Protein AF-A0A952V8H2-F1 (afdb_monomer_lite)

pLDDT: mean 83.42, std 11.72, range [44.28, 94.88]

Foldseek 3Di:
DPPPVVCVVVVDDDDCDPVNVLLVVLVVLLVVLCVVLVPPDDDDADPPDDCVPPADPPPVLNVLVVCCPDPDPNSSVSSSNSCVSVVD

Structure (mmCIF, N/CA/C/O backbone):
data_AF-A0A952V8H2-F1
#
_entry.id   AF-A0A952V8H2-F1
#
loop_
_atom_site.group_PDB
_atom_site.id
_atom_site.type_symbol
_atom_site.label_atom_id
_atom_site.label_alt_id
_atom_site.label_comp_id
_atom_site.label_asym_id
_atom_site.label_entity_id
_atom_site.label_seq_id
_atom_site.pdbx_PDB_ins_code
_atom_site.Cartn_x
_atom_site.Cartn_y
_atom_site.Cartn_z
_atom_site.occupancy
_atom_site.B_iso_or_equiv
_atom_site.auth_seq_id
_atom_site.auth_comp_id
_atom_site.auth_asym_id
_atom_site.auth_atom_id
_atom_site.pdbx_PDB_model_num
ATOM 1 N N . MET A 1 1 ? 34.262 -22.400 -18.846 1.00 44.28 1 MET A N 1
ATOM 2 C CA . MET A 1 1 ? 33.014 -22.812 -19.528 1.00 44.28 1 MET A CA 1
ATOM 3 C C . MET A 1 1 ? 31.865 -21.973 -18.978 1.00 44.28 1 MET A C 1
ATOM 5 O O . MET A 1 1 ? 31.313 -22.322 -17.948 1.00 44.28 1 MET A O 1
ATOM 9 N N . ASN A 1 2 ? 31.535 -20.850 -19.626 1.00 53.09 2 ASN A N 1
ATOM 10 C CA . ASN A 1 2 ? 30.507 -19.897 -19.165 1.00 53.09 2 ASN A CA 1
ATOM 11 C C . ASN A 1 2 ? 29.268 -19.899 -20.087 1.00 53.09 2 ASN A C 1
ATOM 13 O O . ASN A 1 2 ? 28.680 -18.854 -20.333 1.00 53.09 2 ASN A O 1
ATOM 17 N N . GLY A 1 3 ? 28.893 -21.055 -20.646 1.00 59.78 3 GLY A N 1
ATOM 18 C CA . GLY A 1 3 ? 27.847 -21.144 -21.678 1.00 59.78 3 GLY A CA 1
ATOM 19 C C . GLY A 1 3 ? 26.406 -21.172 -21.155 1.00 59.78 3 GLY A C 1
ATOM 20 O O . GLY A 1 3 ? 25.480 -20.848 -21.886 1.00 59.78 3 GLY A O 1
ATOM 21 N N . THR A 1 4 ?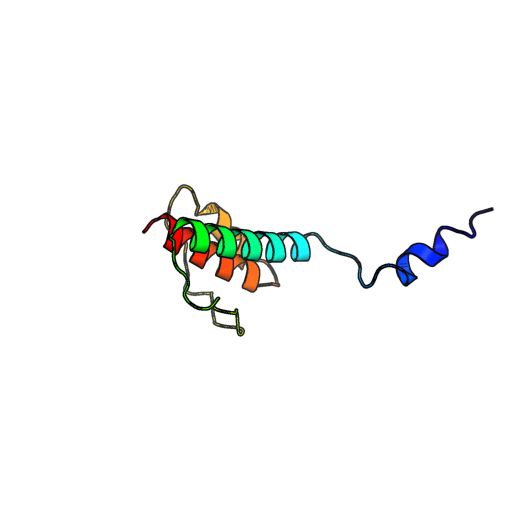 26.181 -21.529 -19.888 1.00 58.34 4 THR A N 1
ATOM 22 C CA . THR A 1 4 ? 24.823 -21.784 -19.366 1.00 58.34 4 THR A CA 1
ATOM 23 C C . THR A 1 4 ? 24.135 -20.553 -18.775 1.00 58.34 4 THR A C 1
ATOM 25 O O . THR A 1 4 ? 22.916 -20.540 -18.638 1.00 58.34 4 THR A O 1
ATOM 28 N N . ARG A 1 5 ? 24.875 -19.477 -18.470 1.00 59.84 5 ARG A N 1
ATOM 29 C CA . ARG A 1 5 ? 24.301 -18.255 -17.871 1.00 59.84 5 ARG A CA 1
ATOM 30 C C . ARG A 1 5 ? 23.623 -17.332 -18.890 1.00 59.84 5 ARG A C 1
ATOM 32 O O . ARG A 1 5 ? 22.877 -16.443 -18.499 1.00 59.84 5 ARG A O 1
ATOM 39 N N . GLN A 1 6 ? 23.859 -17.559 -20.182 1.00 61.72 6 GLN A N 1
ATOM 40 C CA . GLN A 1 6 ? 23.358 -16.721 -21.273 1.00 61.72 6 GLN A CA 1
ATOM 41 C C . GLN A 1 6 ? 21.896 -17.027 -21.651 1.00 61.72 6 GLN A C 1
ATOM 43 O O . GLN A 1 6 ? 21.254 -16.198 -22.283 1.00 61.72 6 GLN A O 1
ATOM 48 N N . PHE A 1 7 ? 21.349 -18.174 -21.220 1.00 62.09 7 PHE A N 1
ATOM 49 C CA . PHE A 1 7 ? 19.972 -18.601 -21.521 1.00 62.09 7 PHE A CA 1
ATOM 50 C C . PHE A 1 7 ? 18.932 -18.183 -20.468 1.00 62.09 7 PHE A C 1
ATOM 52 O O . PHE A 1 7 ? 17.742 -18.139 -20.769 1.00 62.09 7 PHE A O 1
ATOM 59 N N . ALA A 1 8 ? 19.358 -17.828 -19.251 1.00 63.53 8 ALA A N 1
ATOM 60 C CA . ALA A 1 8 ? 18.465 -17.405 -18.168 1.00 63.53 8 ALA A CA 1
ATOM 61 C C . ALA A 1 8 ? 17.531 -16.217 -18.520 1.00 63.53 8 ALA A C 1
ATOM 63 O O . ALA A 1 8 ? 16.340 -16.317 -18.223 1.00 63.53 8 ALA A O 1
ATOM 64 N N . PRO A 1 9 ? 17.989 -15.136 -19.190 1.00 63.75 9 PRO A N 1
ATOM 65 C CA . PRO A 1 9 ? 17.112 -14.012 -19.541 1.00 63.75 9 PRO A CA 1
ATOM 66 C C . PRO A 1 9 ? 16.116 -14.311 -20.675 1.00 63.75 9 PRO A C 1
ATOM 68 O O . PRO A 1 9 ? 15.208 -13.520 -20.891 1.00 63.75 9 PRO A O 1
ATOM 71 N N . TYR A 1 10 ? 16.257 -15.436 -21.387 1.00 64.50 10 TYR A N 1
ATOM 72 C CA . TYR A 1 10 ? 15.331 -15.843 -22.455 1.00 64.50 10 TYR A CA 1
ATOM 73 C C . TYR A 1 10 ? 14.251 -16.823 -21.975 1.00 64.50 10 TYR A C 1
ATOM 75 O O . TYR A 1 10 ? 13.253 -17.020 -22.662 1.00 64.50 10 TYR A O 1
ATOM 83 N N . LEU A 1 11 ? 14.443 -17.439 -20.803 1.00 66.25 11 LEU A N 1
ATOM 84 C CA . LEU A 1 11 ? 13.473 -18.348 -20.183 1.00 66.25 11 LEU A CA 1
ATOM 85 C C . LEU A 1 11 ? 12.514 -17.617 -19.232 1.00 66.25 11 LEU A C 1
ATOM 87 O O . LEU A 1 11 ? 11.409 -18.094 -18.985 1.00 66.25 11 LEU A O 1
ATOM 91 N N . ILE A 1 12 ? 12.925 -16.460 -18.706 1.00 61.41 12 ILE A N 1
ATOM 92 C CA . ILE A 1 12 ? 12.119 -15.627 -17.811 1.00 61.41 12 ILE A CA 1
ATOM 93 C C . ILE A 1 12 ? 11.552 -14.471 -18.636 1.00 61.41 12 ILE A C 1
ATOM 95 O O . ILE A 1 12 ? 12.287 -13.598 -19.092 1.00 61.41 12 ILE A O 1
ATOM 99 N N . SER A 1 13 ? 10.236 -14.471 -18.849 1.00 58.47 13 SER A N 1
ATOM 100 C CA . SER A 1 13 ? 9.532 -13.350 -19.477 1.00 58.47 13 SER A CA 1
ATOM 101 C C . SER A 1 13 ? 9.598 -12.127 -18.554 1.00 58.47 13 SER A C 1
ATOM 103 O O . SER A 1 13 ? 8.820 -12.009 -17.613 1.00 58.47 13 SER A O 1
ATOM 105 N N . GLY A 1 14 ? 10.552 -11.235 -18.826 1.00 62.34 14 GLY A N 1
ATOM 106 C CA . GLY A 1 14 ? 10.684 -9.932 -18.177 1.00 62.34 14 GLY A CA 1
ATOM 107 C C . GLY A 1 14 ? 11.436 -9.958 -16.845 1.00 62.34 14 GLY A C 1
ATOM 108 O O . GLY A 1 14 ? 11.235 -10.813 -15.986 1.00 62.34 14 GLY A O 1
ATOM 109 N N . THR A 1 15 ? 12.319 -8.981 -16.659 1.00 69.00 15 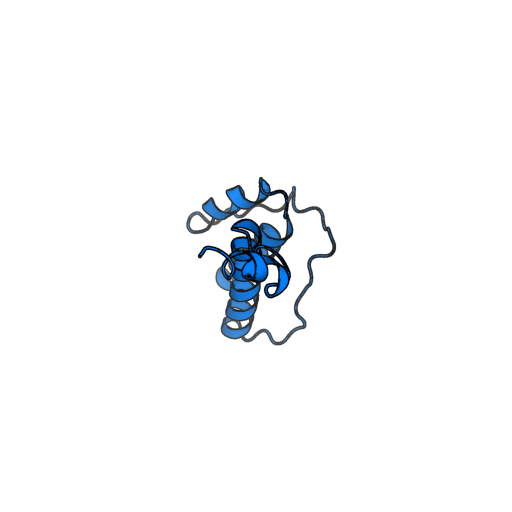THR A N 1
ATOM 110 C CA . THR A 1 15 ? 12.958 -8.727 -15.367 1.00 69.00 15 THR A CA 1
ATOM 111 C C . THR A 1 15 ? 11.886 -8.198 -14.411 1.00 69.00 15 THR A C 1
ATOM 113 O O . THR A 1 15 ? 11.314 -7.142 -14.665 1.00 69.00 15 THR A O 1
ATOM 116 N N . PHE A 1 16 ? 11.577 -8.934 -13.343 1.00 78.25 16 PHE A N 1
ATOM 117 C CA . PHE A 1 16 ? 10.679 -8.461 -12.287 1.00 78.25 16 PHE A CA 1
ATOM 118 C C . PHE A 1 16 ? 11.401 -7.399 -11.459 1.00 78.25 16 PHE A C 1
ATOM 120 O O . PHE A 1 16 ? 12.393 -7.703 -10.790 1.00 78.25 16 PHE A O 1
ATOM 127 N N . HIS A 1 17 ? 10.934 -6.157 -11.530 1.00 82.44 17 HIS A N 1
ATOM 128 C CA . HIS A 1 17 ? 11.555 -5.041 -10.830 1.00 82.44 17 HIS A CA 1
ATOM 129 C C . HIS A 1 17 ? 10.883 -4.779 -9.482 1.00 82.44 17 HIS A C 1
ATOM 131 O O . HIS A 1 17 ? 9.799 -5.272 -9.165 1.00 82.44 17 HIS A O 1
ATOM 137 N N . GLN A 1 18 ? 11.541 -3.960 -8.665 1.00 83.50 18 GLN A N 1
ATOM 138 C CA . GLN A 1 18 ? 11.013 -3.553 -7.369 1.00 83.50 18 GLN A CA 1
ATOM 139 C C . GLN A 1 18 ? 9.662 -2.828 -7.493 1.00 83.50 18 GLN A C 1
ATOM 141 O O . GLN A 1 18 ? 8.783 -3.040 -6.659 1.00 83.50 18 GLN A O 1
ATOM 146 N N . ASP A 1 19 ? 9.462 -2.030 -8.543 1.00 83.75 19 ASP A N 1
ATOM 147 C CA . ASP A 1 19 ? 8.183 -1.366 -8.817 1.00 83.75 19 ASP A CA 1
ATOM 148 C C . ASP A 1 19 ? 7.048 -2.371 -9.071 1.00 83.75 19 ASP A C 1
ATOM 150 O O . ASP A 1 19 ? 5.955 -2.223 -8.519 1.00 83.75 19 ASP A O 1
ATOM 154 N N . ASP A 1 20 ? 7.325 -3.460 -9.798 1.00 86.31 20 ASP A N 1
ATOM 155 C CA . ASP A 1 20 ? 6.356 -4.538 -10.028 1.00 86.31 20 ASP A CA 1
ATOM 156 C C . ASP A 1 20 ? 5.966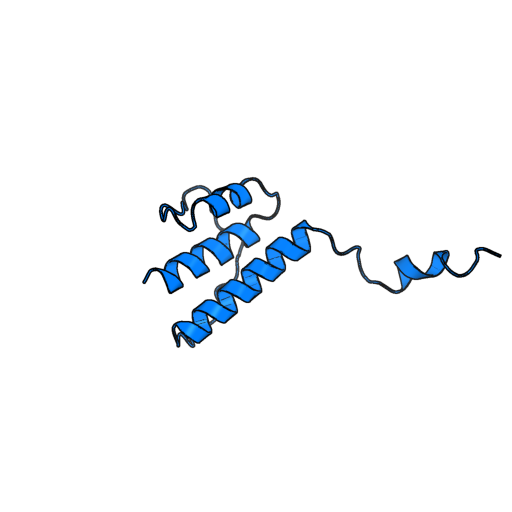 -5.216 -8.710 1.00 86.31 20 ASP A C 1
ATOM 158 O O . ASP A 1 20 ? 4.794 -5.526 -8.470 1.00 86.31 20 ASP A O 1
ATOM 162 N N . ALA A 1 21 ? 6.945 -5.415 -7.821 1.00 89.38 21 ALA A N 1
ATOM 163 C CA . ALA A 1 21 ? 6.706 -5.955 -6.490 1.00 89.38 21 ALA A CA 1
ATOM 164 C C . ALA A 1 21 ? 5.786 -5.047 -5.671 1.00 89.38 21 ALA A C 1
ATOM 166 O O . ALA A 1 21 ? 4.836 -5.533 -5.054 1.00 89.38 21 ALA A O 1
ATOM 167 N N . ILE A 1 22 ? 6.023 -3.734 -5.696 1.00 90.88 22 ILE A N 1
ATOM 168 C CA . ILE A 1 22 ? 5.213 -2.742 -4.979 1.00 90.88 22 ILE A CA 1
ATOM 169 C C . ILE A 1 22 ? 3.765 -2.765 -5.486 1.00 90.88 22 ILE A C 1
ATOM 171 O O . ILE A 1 22 ? 2.833 -2.875 -4.684 1.00 90.88 22 ILE A O 1
ATOM 175 N N . THR A 1 23 ? 3.565 -2.734 -6.805 1.00 90.62 23 THR A N 1
ATOM 176 C CA . THR A 1 23 ? 2.232 -2.763 -7.420 1.00 90.62 23 THR A CA 1
ATOM 177 C C . THR A 1 23 ? 1.490 -4.066 -7.124 1.00 90.62 23 THR A C 1
ATOM 179 O O . THR A 1 23 ? 0.305 -4.045 -6.779 1.00 90.62 23 THR A O 1
ATOM 182 N N . ASN A 1 24 ? 2.161 -5.215 -7.213 1.00 91.75 24 ASN A N 1
ATOM 183 C CA . ASN A 1 24 ? 1.531 -6.506 -6.928 1.00 91.75 24 ASN A CA 1
ATOM 184 C C . ASN A 1 24 ? 1.215 -6.683 -5.439 1.00 91.75 24 ASN A C 1
ATOM 186 O O . ASN A 1 24 ? 0.151 -7.204 -5.103 1.00 91.75 24 ASN A O 1
ATOM 190 N N . SER A 1 25 ? 2.071 -6.169 -4.554 1.00 93.38 25 SER A N 1
ATOM 191 C CA . SER A 1 25 ? 1.813 -6.151 -3.111 1.00 93.38 25 SER A CA 1
ATOM 192 C C . SER A 1 25 ? 0.579 -5.308 -2.780 1.00 93.38 25 SER A C 1
ATOM 194 O O . SER A 1 25 ? -0.269 -5.740 -2.004 1.00 93.38 25 SER A O 1
ATOM 196 N N . ALA A 1 26 ? 0.418 -4.147 -3.425 1.00 93.50 26 ALA A N 1
ATOM 197 C CA . ALA A 1 26 ? -0.755 -3.292 -3.247 1.00 93.50 26 ALA A CA 1
ATOM 198 C C . ALA A 1 26 ? -2.058 -3.980 -3.699 1.00 93.50 26 ALA A C 1
ATOM 200 O O . ALA A 1 26 ? -3.075 -3.912 -3.010 1.00 93.50 26 ALA A O 1
ATOM 201 N N . LYS A 1 27 ? -2.030 -4.701 -4.829 1.00 93.69 27 LYS A N 1
ATOM 202 C CA . LYS A 1 27 ? -3.178 -5.497 -5.306 1.00 93.69 27 LYS A CA 1
ATOM 203 C C . LYS A 1 27 ? -3.531 -6.629 -4.338 1.00 93.69 27 LYS A C 1
ATOM 205 O O . LYS A 1 27 ? -4.711 -6.858 -4.078 1.00 93.69 27 LYS A O 1
ATOM 210 N N . ALA A 1 28 ? -2.524 -7.322 -3.804 1.00 94.88 28 ALA A N 1
ATOM 211 C CA . ALA A 1 28 ? -2.724 -8.387 -2.825 1.00 94.88 28 ALA A CA 1
ATOM 212 C C . ALA A 1 28 ? -3.336 -7.847 -1.521 1.00 94.88 28 ALA A C 1
ATOM 214 O O . ALA A 1 28 ? -4.299 -8.420 -1.015 1.00 94.88 28 ALA A O 1
ATOM 215 N N . ALA A 1 29 ? -2.841 -6.710 -1.022 1.00 94.12 29 ALA A N 1
ATOM 216 C CA . ALA A 1 29 ? -3.387 -6.033 0.154 1.00 94.12 29 ALA A CA 1
ATOM 217 C C . ALA A 1 29 ? -4.847 -5.588 -0.054 1.00 94.12 29 ALA A C 1
ATOM 219 O O . ALA A 1 29 ? -5.692 -5.779 0.825 1.00 94.12 29 ALA A O 1
ATOM 220 N N . TYR A 1 30 ? -5.179 -5.076 -1.242 1.00 94.06 30 TYR A N 1
ATOM 221 C CA . TYR A 1 30 ? -6.553 -4.714 -1.586 1.00 94.06 30 TYR A CA 1
ATOM 222 C C . TYR A 1 30 ? -7.489 -5.928 -1.596 1.00 94.06 30 TYR A C 1
ATOM 224 O O . TYR A 1 30 ? -8.588 -5.882 -1.047 1.00 94.06 30 TYR A O 1
ATOM 232 N N . LEU A 1 31 ? -7.044 -7.051 -2.162 1.00 93.06 31 LEU A N 1
ATOM 233 C CA . LEU A 1 31 ? -7.824 -8.286 -2.137 1.00 93.06 31 LEU A CA 1
ATOM 234 C C . LEU A 1 31 ? -8.036 -8.795 -0.702 1.00 93.06 31 LEU A C 1
ATOM 236 O O . LEU A 1 31 ? -9.158 -9.137 -0.329 1.00 93.06 31 LEU A O 1
ATOM 240 N N . ALA A 1 32 ? -6.971 -8.816 0.102 1.00 93.50 32 ALA A N 1
ATOM 241 C CA . ALA A 1 32 ? -7.024 -9.268 1.488 1.00 93.50 32 ALA A CA 1
ATOM 242 C C . ALA A 1 32 ? -7.956 -8.394 2.340 1.00 93.50 32 ALA A C 1
ATOM 244 O O . ALA A 1 32 ? -8.792 -8.921 3.071 1.00 93.50 32 ALA A O 1
ATOM 245 N N . SER A 1 33 ? -7.873 -7.067 2.207 1.00 92.50 33 SER A N 1
ATOM 246 C CA . SER A 1 33 ? -8.754 -6.141 2.933 1.00 92.50 33 SER A CA 1
ATOM 247 C C . SER A 1 33 ? -10.223 -6.301 2.549 1.00 92.50 33 SER A C 1
ATOM 249 O O . SER A 1 33 ? -11.067 -6.312 3.441 1.00 92.50 33 SER A O 1
ATOM 251 N N . LYS A 1 34 ? -10.555 -6.521 1.267 1.00 92.38 34 LYS A N 1
ATOM 252 C CA . LYS A 1 34 ? -11.942 -6.839 0.873 1.00 92.38 34 LYS A CA 1
ATOM 253 C C . LYS A 1 34 ? -12.452 -8.127 1.510 1.00 92.38 34 LYS A C 1
ATOM 255 O O . LYS A 1 34 ? -13.591 -8.163 1.973 1.00 92.38 34 LYS A O 1
ATOM 260 N N . LEU A 1 35 ? -11.615 -9.165 1.558 1.00 91.06 35 LEU A N 1
ATOM 261 C CA . LEU A 1 35 ? -11.976 -10.436 2.184 1.00 91.06 35 LEU A CA 1
ATOM 262 C C . LEU A 1 35 ? -12.225 -10.266 3.690 1.00 91.06 35 LEU A C 1
ATOM 264 O O . LEU A 1 35 ? -13.226 -10.765 4.203 1.00 91.06 35 LEU A O 1
ATOM 268 N N . LEU A 1 36 ? -11.364 -9.512 4.381 1.00 91.62 36 LEU A N 1
ATOM 269 C CA . LEU A 1 36 ? -11.532 -9.181 5.801 1.00 91.62 36 LEU A CA 1
ATOM 270 C C . LEU A 1 36 ? -12.802 -8.357 6.054 1.00 91.62 36 LEU A C 1
ATOM 272 O O . LEU A 1 36 ? -13.547 -8.650 6.987 1.00 91.62 36 LEU A O 1
ATOM 276 N N . ALA A 1 37 ? -13.098 -7.392 5.181 1.00 89.31 37 ALA A N 1
ATOM 277 C CA . ALA A 1 37 ? -14.314 -6.583 5.228 1.00 89.31 37 ALA A CA 1
ATOM 278 C C . ALA A 1 37 ? -15.587 -7.347 4.796 1.00 89.31 37 ALA A C 1
ATOM 280 O O . ALA A 1 37 ? -16.674 -6.769 4.794 1.00 89.31 37 ALA A O 1
ATOM 281 N N . LYS A 1 38 ? -15.473 -8.633 4.414 1.00 89.31 38 LYS A N 1
ATOM 282 C CA . LYS A 1 38 ? -16.553 -9.468 3.848 1.00 89.31 38 LYS A CA 1
ATOM 283 C C . LYS A 1 38 ? -17.261 -8.813 2.651 1.00 89.31 38 LYS A C 1
ATOM 285 O O . LYS A 1 38 ? -18.430 -9.094 2.372 1.00 89.31 38 LYS A O 1
ATOM 290 N N . ASP A 1 39 ? -16.547 -7.957 1.923 1.00 84.75 39 ASP A N 1
ATOM 291 C CA . ASP A 1 39 ? -17.051 -7.261 0.745 1.00 84.75 39 ASP A CA 1
ATOM 292 C C . ASP A 1 39 ? -16.790 -8.100 -0.512 1.00 84.75 39 ASP A C 1
ATOM 294 O O . ASP A 1 39 ? -15.689 -8.122 -1.065 1.00 84.75 39 ASP A O 1
ATOM 298 N N . HIS A 1 40 ? -17.842 -8.772 -0.981 1.00 83.12 40 HIS A N 1
ATOM 299 C CA . HIS A 1 40 ? -17.820 -9.641 -2.160 1.00 83.12 40 HIS A CA 1
ATOM 300 C C . HIS A 1 40 ? -18.107 -8.887 -3.467 1.00 83.12 40 HIS A C 1
ATOM 302 O O . HIS A 1 40 ? -18.308 -9.505 -4.513 1.00 83.12 40 HIS A O 1
ATOM 308 N N . SER A 1 41 ? -18.156 -7.551 -3.436 1.00 86.00 41 SER A N 1
ATOM 309 C CA . SER A 1 41 ? -18.335 -6.761 -4.652 1.00 86.00 41 SER A CA 1
ATOM 310 C C . SER A 1 41 ? -17.140 -6.913 -5.600 1.00 86.00 41 SER A C 1
ATOM 312 O O . SER A 1 41 ? -16.019 -7.234 -5.189 1.00 86.00 41 SER A O 1
ATOM 314 N N . ALA A 1 42 ? -17.361 -6.645 -6.887 1.00 86.38 42 ALA A N 1
ATOM 315 C CA . ALA A 1 42 ? -16.316 -6.746 -7.901 1.00 86.38 42 ALA A CA 1
ATOM 316 C C . ALA A 1 42 ? -15.077 -5.894 -7.552 1.00 86.38 42 ALA A C 1
ATOM 318 O O . ALA A 1 42 ? -15.169 -4.811 -6.959 1.00 86.38 42 ALA A O 1
ATOM 319 N N . LEU A 1 43 ? -13.893 -6.391 -7.919 1.00 86.25 43 LEU A N 1
ATOM 320 C CA . LEU A 1 43 ? -12.632 -5.674 -7.733 1.00 86.25 43 LEU A CA 1
ATOM 321 C C . LEU A 1 43 ? -12.583 -4.468 -8.675 1.00 86.25 43 LEU A C 1
ATOM 323 O O . LEU A 1 43 ? -12.667 -4.621 -9.895 1.00 86.25 43 LEU A O 1
ATOM 327 N N . LYS A 1 44 ? -12.413 -3.266 -8.114 1.00 85.94 44 LYS A N 1
ATOM 328 C CA . LYS A 1 44 ? -12.242 -2.052 -8.917 1.00 85.94 44 LYS A CA 1
ATOM 329 C C . LYS A 1 44 ? -10.836 -2.033 -9.501 1.00 85.94 44 LYS A C 1
ATOM 331 O O . LYS A 1 44 ? -9.858 -2.068 -8.762 1.00 85.94 44 LYS A O 1
ATOM 336 N N . ARG A 1 45 ? -10.738 -1.968 -10.828 1.00 85.75 45 ARG A N 1
ATOM 337 C CA . ARG A 1 45 ? -9.457 -1.846 -11.529 1.00 85.75 45 ARG A CA 1
ATOM 338 C C . ARG A 1 45 ? -9.061 -0.381 -11.667 1.00 85.75 45 ARG A C 1
ATOM 340 O O . ARG A 1 45 ? -9.909 0.499 -11.800 1.00 85.75 45 ARG A O 1
ATOM 347 N N . PHE A 1 46 ? -7.758 -0.133 -11.628 1.00 85.69 46 PHE A N 1
ATOM 348 C CA . PHE A 1 46 ? -7.202 1.177 -11.926 1.00 85.69 46 PHE A CA 1
ATOM 349 C C . PHE A 1 46 ? -7.192 1.415 -13.444 1.00 85.69 46 PHE A C 1
ATOM 351 O O . PHE A 1 46 ? -6.461 0.745 -14.166 1.00 85.69 46 PHE A O 1
ATOM 358 N N . GLU A 1 47 ? -7.987 2.376 -13.916 1.00 84.25 47 GLU A N 1
ATOM 359 C CA . GLU A 1 47 ? -8.117 2.743 -15.340 1.00 84.25 47 GLU A CA 1
ATOM 360 C C . GLU A 1 47 ? -7.462 4.103 -15.645 1.00 84.25 47 GLU A C 1
ATOM 362 O O . GLU A 1 47 ? -7.968 4.893 -16.434 1.00 84.25 47 GLU A O 1
ATOM 367 N N . GLY A 1 48 ? -6.357 4.431 -14.965 1.00 79.12 48 GLY A N 1
ATOM 368 C CA . GLY A 1 48 ? -5.663 5.707 -15.181 1.00 79.12 48 GLY A CA 1
ATOM 369 C C . GLY A 1 48 ? -6.364 6.920 -14.560 1.00 79.12 48 GLY A C 1
ATOM 370 O O . GLY A 1 48 ? -6.155 8.045 -15.006 1.00 79.12 48 GLY A O 1
ATOM 371 N N . LYS A 1 49 ? -7.191 6.710 -13.527 1.00 75.00 49 LYS A N 1
ATOM 372 C CA . LYS A 1 49 ? -7.832 7.806 -12.784 1.00 75.00 49 LYS A CA 1
ATOM 373 C C . LYS A 1 49 ? -6.7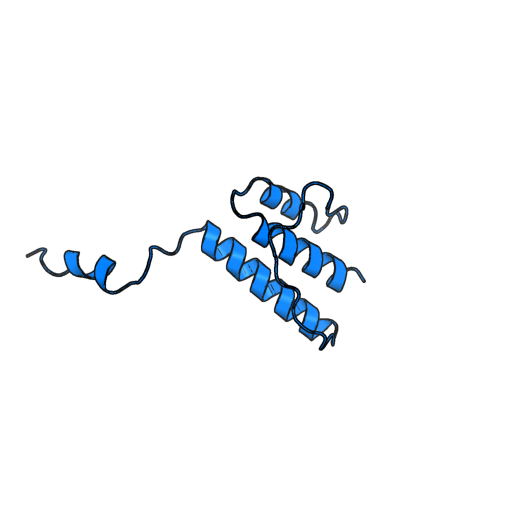91 8.743 -12.179 1.00 75.00 49 LYS A C 1
ATOM 375 O O . LYS A 1 49 ? -5.743 8.296 -11.707 1.00 75.00 49 LYS A O 1
ATOM 380 N N . ASP A 1 50 ? -7.119 10.031 -12.135 1.00 78.00 50 ASP A N 1
ATOM 381 C CA . ASP A 1 50 ? -6.291 10.991 -11.421 1.00 78.00 50 ASP A CA 1
ATOM 382 C C . ASP A 1 50 ? -6.332 10.692 -9.914 1.00 78.00 50 ASP A C 1
ATOM 384 O O . ASP A 1 50 ? -7.385 10.698 -9.278 1.00 78.00 50 ASP A O 1
ATOM 388 N N . ILE A 1 51 ? -5.165 10.358 -9.367 1.00 81.69 51 ILE A N 1
ATOM 389 C CA . ILE A 1 51 ? -4.954 10.074 -7.941 1.00 81.69 51 ILE A CA 1
ATOM 390 C C . ILE A 1 51 ? -4.340 11.272 -7.209 1.00 81.69 51 ILE A C 1
ATOM 392 O O . ILE A 1 51 ? -3.971 11.161 -6.038 1.00 81.69 51 ILE A O 1
ATOM 396 N N . SER A 1 52 ? -4.181 12.410 -7.888 1.00 76.81 52 SER A N 1
ATOM 397 C CA . SER A 1 52 ? -3.454 13.566 -7.365 1.00 76.81 52 SER A CA 1
ATOM 398 C C . SER A 1 52 ? -4.178 14.153 -6.152 1.00 76.81 52 SER A C 1
ATOM 400 O O . SER A 1 52 ? -3.526 14.487 -5.162 1.00 76.81 52 SER A O 1
ATOM 402 N N . SER A 1 53 ? -5.513 14.145 -6.174 1.00 83.38 53 SER A N 1
ATOM 403 C CA . SER A 1 53 ? -6.388 14.608 -5.088 1.00 83.38 53 SER A CA 1
ATOM 404 C C . SER A 1 53 ? -6.514 13.650 -3.895 1.00 83.38 53 SER A C 1
ATOM 406 O O . SER A 1 53 ? -6.910 14.078 -2.818 1.00 83.38 53 SER A O 1
ATOM 408 N N . LEU A 1 54 ? -6.178 12.365 -4.046 1.00 87.50 54 LEU A N 1
ATOM 409 C CA . LEU A 1 54 ? -6.393 11.352 -3.004 1.00 87.50 54 LEU A CA 1
ATOM 410 C C . LEU A 1 54 ? -5.286 11.400 -1.950 1.00 87.50 54 LEU A C 1
ATOM 412 O O . LEU A 1 54 ? -4.140 11.145 -2.294 1.00 87.50 54 LEU A O 1
ATOM 416 N N . ILE A 1 55 ? -5.568 11.684 -0.684 1.00 89.75 55 ILE A N 1
ATOM 417 C CA . ILE A 1 55 ? -4.545 11.735 0.377 1.00 89.75 55 ILE A CA 1
ATOM 418 C C . ILE A 1 55 ? -4.942 10.781 1.499 1.00 89.75 55 ILE A C 1
ATOM 420 O O . ILE A 1 55 ? -6.099 10.745 1.904 1.00 89.75 55 ILE A O 1
ATOM 424 N N . ILE A 1 56 ? -3.979 9.993 1.981 1.00 91.56 56 ILE A N 1
ATOM 425 C CA . ILE A 1 56 ? -4.153 9.183 3.189 1.00 91.56 56 ILE A CA 1
ATOM 426 C C . ILE A 1 56 ? -3.794 10.068 4.383 1.00 91.56 56 ILE A C 1
ATOM 428 O O . ILE A 1 56 ? -2.619 10.391 4.565 1.00 91.56 56 ILE A O 1
ATOM 432 N N . GLU A 1 57 ? -4.798 10.486 5.150 1.00 90.44 57 GLU A N 1
ATOM 433 C CA . GLU A 1 57 ? -4.622 11.333 6.342 1.00 90.44 57 GLU A CA 1
ATOM 434 C C . GLU A 1 57 ? -4.336 10.522 7.611 1.00 90.44 57 GLU A C 1
ATOM 436 O O . GLU A 1 57 ? -3.779 11.053 8.569 1.00 90.44 57 GLU A O 1
ATOM 441 N N . ASP A 1 58 ? -4.678 9.231 7.599 1.00 90.00 58 ASP A N 1
ATOM 442 C CA . ASP A 1 58 ? -4.464 8.320 8.719 1.00 90.00 58 ASP A CA 1
ATOM 443 C C . ASP A 1 58 ? -2.964 8.252 9.085 1.00 90.00 58 ASP A C 1
ATOM 445 O O . ASP A 1 58 ? -2.144 7.915 8.220 1.00 90.00 58 ASP A O 1
ATOM 449 N N . PRO A 1 59 ? -2.575 8.592 10.330 1.00 89.44 59 PRO A N 1
ATOM 450 C CA . PRO A 1 59 ? -1.176 8.697 10.727 1.00 89.44 59 PRO A CA 1
ATOM 451 C C . PRO A 1 59 ? -0.420 7.366 10.657 1.00 89.44 59 PRO A C 1
ATOM 453 O O . PRO A 1 59 ? 0.782 7.391 10.389 1.00 89.44 59 PRO A O 1
ATOM 456 N N . ASP A 1 60 ? -1.103 6.229 10.810 1.00 91.19 60 ASP A N 1
ATOM 457 C CA . ASP A 1 60 ? -0.480 4.905 10.724 1.00 91.19 60 ASP A CA 1
ATOM 458 C C . ASP A 1 60 ? -0.153 4.531 9.272 1.00 91.19 60 ASP A C 1
ATOM 460 O O . ASP A 1 60 ? 0.763 3.750 9.009 1.00 91.19 60 ASP A O 1
ATOM 464 N N . TRP A 1 61 ? -0.858 5.132 8.308 1.00 92.12 61 TRP A N 1
ATOM 465 C CA . TRP A 1 61 ? -0.777 4.789 6.886 1.00 92.12 61 TRP A CA 1
ATOM 466 C C . TRP A 1 61 ? -0.289 5.934 5.985 1.00 92.12 61 TRP A C 1
ATOM 468 O O . TRP A 1 61 ? -0.052 5.723 4.791 1.00 92.12 61 TRP A O 1
ATOM 478 N N . ASN A 1 62 ? -0.073 7.138 6.524 1.00 92.38 62 ASN A N 1
ATOM 479 C CA . ASN A 1 62 ? 0.314 8.330 5.759 1.00 92.38 62 ASN A CA 1
ATOM 480 C C . ASN A 1 62 ? 1.637 8.161 4.989 1.00 92.38 62 ASN A C 1
ATOM 482 O O . ASN A 1 62 ? 1.858 8.823 3.969 1.00 92.38 62 ASN A O 1
ATOM 486 N N . PHE A 1 63 ? 2.498 7.233 5.417 1.00 91.69 63 PHE A N 1
ATOM 487 C CA . PHE A 1 63 ? 3.768 6.939 4.766 1.00 91.69 63 PHE A CA 1
ATOM 488 C C . PHE A 1 63 ? 3.561 6.396 3.348 1.00 91.69 63 PHE A C 1
ATOM 490 O O . PHE A 1 63 ? 4.457 6.519 2.512 1.00 91.69 63 PHE A O 1
ATOM 497 N N . LEU A 1 64 ? 2.390 5.821 3.047 1.00 92.19 64 LEU A N 1
ATOM 498 C CA . LEU A 1 64 ? 2.024 5.329 1.720 1.00 92.19 64 LEU A CA 1
ATOM 499 C C . LEU A 1 64 ? 1.827 6.465 0.710 1.00 92.19 64 LEU A C 1
ATOM 501 O O . LEU A 1 64 ? 1.984 6.231 -0.487 1.00 92.19 64 LEU A O 1
ATOM 505 N N . ASN A 1 65 ? 1.612 7.712 1.151 1.00 91.25 65 ASN A N 1
ATOM 506 C CA . ASN A 1 65 ? 1.560 8.877 0.256 1.00 91.25 65 ASN A CA 1
ATOM 507 C C . ASN A 1 65 ? 2.856 9.060 -0.555 1.00 91.25 65 ASN A C 1
ATOM 509 O O . ASN A 1 65 ? 2.825 9.646 -1.637 1.00 91.25 65 ASN A O 1
ATOM 513 N N . LYS A 1 66 ? 3.991 8.500 -0.103 1.00 89.56 66 LYS A N 1
ATOM 514 C CA . LYS A 1 66 ? 5.246 8.484 -0.875 1.00 89.56 66 LYS A CA 1
ATOM 515 C C . LYS A 1 66 ? 5.121 7.748 -2.212 1.00 89.56 66 LYS A C 1
ATOM 517 O O . LYS A 1 66 ? 5.810 8.109 -3.162 1.00 89.56 66 LYS A O 1
ATOM 522 N N . LEU A 1 67 ? 4.223 6.760 -2.302 1.00 88.31 67 LEU A N 1
ATOM 523 C CA . LEU A 1 67 ? 4.008 5.954 -3.506 1.00 88.31 67 LEU A CA 1
ATOM 524 C C . LEU A 1 67 ? 3.409 6.771 -4.657 1.00 88.31 67 LEU A C 1
ATOM 526 O O . LEU A 1 67 ? 3.558 6.382 -5.807 1.00 88.31 67 LEU A O 1
ATOM 530 N N . LYS A 1 68 ? 2.816 7.943 -4.386 1.00 86.69 68 LYS A N 1
ATOM 531 C CA . LYS A 1 68 ? 2.372 8.877 -5.436 1.00 86.69 68 LYS A CA 1
ATOM 532 C C . LYS A 1 68 ? 3.498 9.361 -6.349 1.00 86.69 68 LYS A C 1
ATOM 534 O O . LYS A 1 68 ? 3.223 9.801 -7.460 1.00 86.69 68 LYS A O 1
ATOM 539 N N . LYS A 1 69 ? 4.743 9.339 -5.862 1.00 85.69 69 LYS A N 1
ATOM 540 C CA . LYS A 1 69 ? 5.927 9.759 -6.623 1.00 85.69 69 LYS A CA 1
ATOM 541 C C . LYS A 1 69 ? 6.393 8.695 -7.617 1.00 85.69 69 LYS A C 1
ATOM 543 O O . LYS A 1 69 ? 7.228 9.003 -8.460 1.00 85.69 69 LYS A O 1
ATOM 548 N N . LEU A 1 70 ? 5.901 7.460 -7.494 1.00 83.88 70 LEU A N 1
ATOM 549 C CA . LEU A 1 70 ? 6.261 6.384 -8.406 1.00 83.88 70 LEU A CA 1
ATOM 550 C C . LEU A 1 70 ? 5.645 6.626 -9.790 1.00 83.88 70 LEU A C 1
ATOM 552 O O . LEU A 1 70 ? 4.554 7.196 -9.889 1.00 83.88 70 LEU A O 1
ATOM 556 N N . PRO A 1 71 ? 6.319 6.171 -10.861 1.00 80.31 71 PRO A N 1
ATOM 557 C CA . PRO A 1 71 ? 5.763 6.236 -12.208 1.00 80.31 71 PRO A CA 1
ATOM 558 C C . PRO A 1 71 ? 4.459 5.431 -12.311 1.00 80.31 71 PRO A C 1
ATOM 560 O O . PRO A 1 71 ? 3.519 5.860 -12.982 1.00 80.31 71 PRO A O 1
ATOM 563 N N . ASP A 1 72 ? 4.370 4.304 -11.595 1.00 83.94 72 ASP A N 1
ATOM 564 C CA . ASP A 1 72 ? 3.150 3.510 -11.496 1.00 83.94 72 ASP A CA 1
ATOM 565 C C . ASP A 1 72 ? 2.229 4.024 -10.377 1.00 83.94 72 ASP A C 1
ATOM 567 O O . ASP A 1 72 ? 2.369 3.721 -9.189 1.00 83.94 72 ASP A O 1
ATOM 571 N N . LYS A 1 73 ? 1.221 4.788 -10.796 1.00 86.56 73 LYS A N 1
ATOM 572 C CA . LYS A 1 73 ? 0.173 5.344 -9.933 1.00 86.56 73 LYS A CA 1
ATOM 573 C C . LYS A 1 73 ? -0.777 4.281 -9.369 1.00 86.56 73 LYS A C 1
ATOM 575 O O . LYS A 1 73 ? -1.491 4.545 -8.397 1.00 86.56 73 LYS A O 1
ATOM 580 N N . SER A 1 74 ? -0.806 3.083 -9.952 1.00 88.88 74 SER A N 1
ATOM 581 C CA . SER A 1 74 ? -1.745 2.036 -9.555 1.00 88.88 74 SER A CA 1
ATOM 582 C C . SER A 1 74 ? -1.448 1.494 -8.154 1.00 88.88 74 SER A C 1
ATOM 584 O O . SER A 1 74 ? -2.383 1.229 -7.399 1.00 88.88 74 SER A O 1
ATOM 586 N N . ALA A 1 75 ? -0.173 1.426 -7.753 1.00 91.44 75 ALA A N 1
ATOM 587 C CA . ALA A 1 75 ? 0.221 0.987 -6.417 1.00 91.44 75 ALA A CA 1
ATOM 588 C C . ALA A 1 75 ? -0.415 1.844 -5.313 1.00 91.44 75 ALA A C 1
ATOM 590 O O . ALA A 1 75 ? -1.017 1.315 -4.377 1.00 91.44 75 ALA A O 1
ATOM 591 N N . PHE A 1 76 ? -0.329 3.172 -5.441 1.00 93.25 76 PHE A N 1
ATOM 592 C CA . PHE A 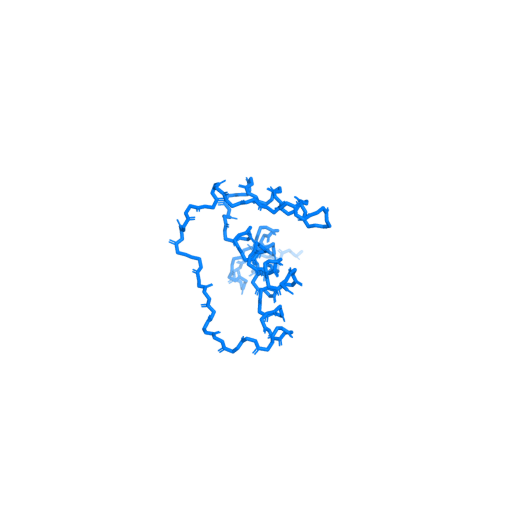1 76 ? -0.930 4.090 -4.474 1.00 93.25 76 PHE A CA 1
ATOM 593 C C . PHE A 1 76 ? -2.458 3.960 -4.441 1.00 93.25 76 PHE A C 1
ATOM 595 O O . PHE A 1 76 ? -3.048 3.942 -3.365 1.00 93.25 76 PHE A O 1
ATOM 602 N N . TYR A 1 77 ? -3.099 3.815 -5.604 1.00 92.81 77 TYR A N 1
ATOM 603 C CA . TYR A 1 77 ? -4.551 3.663 -5.697 1.00 92.81 77 TYR A CA 1
ATOM 604 C C . TYR A 1 77 ? -5.078 2.462 -4.897 1.00 92.81 77 TYR A C 1
ATOM 606 O O . TYR A 1 77 ? -6.032 2.605 -4.131 1.00 92.81 77 TYR A O 1
ATOM 614 N N . TYR A 1 78 ? -4.458 1.288 -5.043 1.00 93.19 78 TYR A N 1
ATOM 615 C CA . TYR A 1 78 ? -4.900 0.083 -4.331 1.00 93.19 78 TYR A CA 1
ATOM 616 C C . TYR A 1 78 ? -4.638 0.171 -2.825 1.00 93.19 78 TYR A C 1
ATOM 618 O O . TYR A 1 78 ? -5.478 -0.254 -2.030 1.00 93.19 78 TYR A O 1
ATOM 626 N N . TRP A 1 79 ? -3.527 0.785 -2.415 1.00 94.25 79 TRP A N 1
ATOM 627 C CA . TRP A 1 79 ? -3.256 1.058 -1.003 1.00 94.25 79 TRP A CA 1
ATOM 628 C C . TRP A 1 79 ? -4.258 2.037 -0.396 1.00 94.25 79 TRP A C 1
ATOM 630 O O . TRP A 1 79 ? -4.777 1.774 0.683 1.00 94.25 79 TRP A O 1
ATOM 640 N N . PHE A 1 80 ? -4.600 3.112 -1.107 1.00 93.00 80 PHE A N 1
ATOM 641 C CA . PHE A 1 80 ? -5.634 4.047 -0.669 1.00 93.00 80 PHE A CA 1
ATOM 642 C C . PHE A 1 80 ? -6.970 3.327 -0.444 1.00 93.00 80 PHE A C 1
ATOM 644 O O . PHE A 1 80 ? -7.588 3.483 0.604 1.00 93.00 80 PHE A O 1
ATOM 651 N N . GLN A 1 81 ? -7.392 2.473 -1.383 1.00 91.69 81 GLN A N 1
ATOM 652 C CA . GLN A 1 81 ? -8.608 1.675 -1.207 1.00 91.69 81 GLN A CA 1
ATOM 653 C C . GLN A 1 81 ? -8.518 0.697 -0.034 1.00 91.69 81 GLN A C 1
ATOM 655 O O . GLN A 1 81 ? -9.504 0.515 0.671 1.00 91.69 81 GLN A O 1
ATOM 660 N N . THR A 1 82 ? -7.353 0.083 0.170 1.00 93.38 82 THR A N 1
ATOM 661 C CA . THR A 1 82 ? -7.094 -0.826 1.294 1.00 93.38 82 THR A CA 1
ATOM 662 C C . THR A 1 82 ? -7.290 -0.103 2.623 1.00 93.38 82 THR A C 1
ATOM 664 O O . THR A 1 82 ? -8.046 -0.575 3.463 1.00 93.38 82 THR A O 1
ATOM 667 N N . VAL A 1 83 ? -6.674 1.070 2.790 1.00 93.12 83 VAL A N 1
ATOM 668 C CA . VAL A 1 83 ? -6.803 1.874 4.015 1.00 93.12 83 VAL A CA 1
ATOM 669 C C . VAL A 1 83 ? -8.253 2.306 4.225 1.00 93.12 83 VAL A C 1
ATOM 671 O O . VAL A 1 83 ? -8.793 2.112 5.303 1.00 93.12 83 VAL A O 1
ATOM 674 N N . VAL A 1 84 ? -8.937 2.777 3.177 1.00 90.62 84 VAL A N 1
ATOM 675 C CA . VAL A 1 84 ? -10.363 3.150 3.259 1.00 90.62 84 VAL A CA 1
ATOM 676 C C . VAL A 1 84 ? -11.259 1.977 3.675 1.00 90.62 84 VAL A C 1
ATOM 678 O O . VAL A 1 84 ? -12.292 2.200 4.297 1.00 90.62 84 VAL A O 1
ATOM 681 N N . LEU A 1 85 ? -10.906 0.737 3.326 1.00 89.62 85 LEU A N 1
ATOM 682 C CA . LEU A 1 85 ? -11.656 -0.451 3.743 1.00 89.62 85 LEU A CA 1
ATOM 683 C C . LEU A 1 85 ? -11.360 -0.868 5.187 1.00 89.62 85 LEU A C 1
ATOM 685 O O . LEU A 1 85 ? -12.253 -1.396 5.842 1.00 89.62 85 LEU A O 1
ATOM 689 N N . LEU A 1 86 ? -10.126 -0.673 5.656 1.00 88.56 86 LEU A N 1
ATOM 690 C CA . LEU A 1 86 ? -9.685 -1.088 6.991 1.00 88.56 86 LEU A CA 1
ATOM 691 C C . LEU A 1 86 ? -10.011 -0.058 8.078 1.00 88.56 86 LEU A C 1
ATOM 693 O O . LEU A 1 86 ? -10.301 -0.449 9.201 1.00 88.56 86 LEU A O 1
ATOM 697 N N . THR A 1 87 ? -9.991 1.232 7.745 1.00 84.75 87 THR A N 1
ATOM 698 C CA . THR A 1 87 ? -10.325 2.344 8.654 1.00 84.75 87 THR A CA 1
ATOM 699 C C . THR A 1 87 ? -11.831 2.668 8.628 1.00 84.75 87 THR A C 1
ATOM 701 O O . THR A 1 87 ? -12.252 3.748 9.0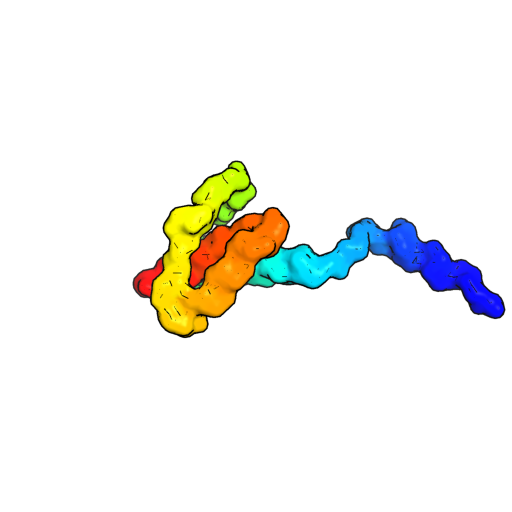35 1.00 84.75 87 THR A O 1
ATOM 704 N N . LYS A 1 88 ? -12.658 1.760 8.098 1.00 64.44 88 LYS A N 1
ATOM 705 C CA . LYS A 1 88 ? -14.111 1.931 8.002 1.00 64.44 88 LYS A CA 1
ATOM 706 C C . LYS A 1 88 ? -14.842 1.483 9.262 1.00 64.44 88 LYS A C 1
ATOM 708 O O . LYS A 1 88 ? -14.399 0.490 9.877 1.00 64.44 88 LYS A O 1
#

Secondary structure (DSSP, 8-state):
---STTSHHHHSSS---HHHHHHHHHHHHHHHHHHHTT--SPPPP--S---TT-----TTTGGGGGGGGSS-HHHHHHHHHHHHHH--

Radius of gyration: 17.02 Å; chains: 1; bounding box: 51×37×33 Å

Sequence (88 aa):
MNGTRQFAPYLISGTFHQDDAITNSAKAAYLASKLLAKDHSALKRFEGKDISSLIIEDPDWNFLNKLKKLPDKSAFYYWFQTVVLLTK